Protein AF-A0ABD7LJU9-F1 (afdb_monomer_lite)

Radius of gyration: 41.89 Å; chains: 1; bounding box: 140×39×84 Å

Secondary structure (DSSP, 8-state):
--HHHHHHHHHHHHHHHHHHHHHHHHHHHHHHHHHHHHHHHHHHHHH-----HHHHHTTGGGTS-SSHHHHHHTT--HHHHHHHHHHHHHHHHHHHHHHHHHHHHHHHHHIIIIIHHHHHHHHHHHHHHHHHHHT-PPP-PPP-PPP-PPP-PPPPPPPPPPP--

Sequence (165 aa):
MAWRQHRWFRRWVIVVAFWAVPVAIVAVREIREEMAYNKADLQLALTTWQLTDAQQAAGAAAKCHGDADEARAAGCPAEVLAANAPRQQAARDEYVVRRNTLASYLWHAFVGYWVVPALFLFGCGVVIALIRRALRRPPIKPPIEPPIEPPVKPPMEPPVPPVAR

Organism: NCBI:txid87883

pLDDT: mean 80.01, std 10.52, range [43.09, 90.81]

Foldseek 3Di:
DPPVVVVVVVVLVVVLCVVQVVVLVVLVVVVVVVLVVLVVVLQVQQQDFDDDPVCVVVVLVVQRGGHLVSSVVSPRDPVSSVVSVVSNVVSVVVSVVVVVVSVVVSVCCCCVVRVVVSVVVVVVVVVVVVVCVVPDDDPDDPPPDPDDDPDDDPDDDDDDDDDDD

Structure (mmCIF, N/CA/C/O backbone):
data_AF-A0ABD7LJU9-F1
#
_entry.id   AF-A0ABD7LJU9-F1
#
loop_
_atom_site.group_PDB
_atom_site.id
_atom_site.type_symbol
_atom_site.label_atom_id
_atom_site.label_alt_id
_atom_site.label_comp_id
_atom_site.label_asym_id
_atom_site.label_entity_id
_atom_site.label_seq_id
_atom_site.pdbx_PDB_ins_code
_atom_site.Cartn_x
_atom_site.Cartn_y
_atom_site.Cartn_z
_atom_site.occupancy
_atom_site.B_iso_or_equiv
_atom_site.auth_seq_id
_atom_site.auth_comp_id
_atom_site.auth_asym_id
_atom_site.auth_atom_id
_atom_site.pdbx_PDB_model_num
ATOM 1 N N . MET A 1 1 ? 29.554 -14.542 -26.732 1.00 48.09 1 MET A N 1
ATOM 2 C CA . MET A 1 1 ? 29.328 -13.093 -26.470 1.00 48.09 1 MET A CA 1
ATOM 3 C C . MET A 1 1 ? 28.207 -12.801 -25.446 1.00 48.09 1 MET A C 1
ATOM 5 O O . MET A 1 1 ? 27.726 -11.677 -25.403 1.00 48.09 1 MET A O 1
ATOM 9 N N . ALA A 1 2 ? 27.824 -13.731 -24.558 1.00 47.38 2 ALA A N 1
ATOM 10 C CA . ALA A 1 2 ? 26.729 -13.500 -23.596 1.00 47.38 2 ALA A CA 1
ATOM 11 C C . ALA A 1 2 ? 27.146 -12.726 -22.321 1.00 47.38 2 ALA A C 1
ATOM 13 O O . ALA A 1 2 ? 26.324 -12.101 -21.661 1.00 47.38 2 ALA A O 1
ATOM 14 N N . TRP A 1 3 ? 28.441 -12.699 -21.985 1.00 43.09 3 TRP A N 1
ATOM 15 C CA . TRP A 1 3 ? 28.897 -12.222 -20.671 1.00 43.09 3 TRP A CA 1
ATOM 16 C C . TRP A 1 3 ? 28.965 -10.689 -20.516 1.00 43.09 3 TRP A C 1
ATOM 18 O O . TRP A 1 3 ? 28.802 -10.156 -19.419 1.00 43.09 3 TRP A O 1
ATOM 28 N N . ARG A 1 4 ? 29.160 -9.944 -21.617 1.00 53.44 4 ARG A N 1
ATOM 29 C CA . ARG A 1 4 ? 29.192 -8.465 -21.590 1.00 53.44 4 ARG A CA 1
ATOM 30 C C . ARG A 1 4 ? 27.808 -7.839 -21.384 1.00 53.44 4 ARG A C 1
ATOM 32 O O . ARG A 1 4 ? 27.733 -6.781 -20.765 1.00 53.44 4 ARG A O 1
ATOM 39 N N . GLN A 1 5 ? 26.734 -8.488 -21.849 1.00 56.84 5 GLN A N 1
ATOM 40 C CA . GLN A 1 5 ? 25.366 -7.986 -21.665 1.00 56.84 5 GLN A CA 1
ATOM 41 C C . GLN A 1 5 ? 24.952 -7.988 -20.188 1.00 56.84 5 GLN A C 1
ATOM 43 O O . GLN A 1 5 ? 24.378 -7.007 -19.719 1.00 56.84 5 GLN A O 1
ATOM 48 N N . HIS A 1 6 ? 25.347 -9.014 -19.426 1.00 62.75 6 HIS A N 1
ATOM 49 C CA . HIS A 1 6 ? 24.990 -9.124 -18.010 1.00 62.75 6 HIS A CA 1
ATOM 50 C C . HIS A 1 6 ? 25.620 -8.018 -17.144 1.00 62.75 6 HIS A C 1
ATOM 52 O O . HIS A 1 6 ? 24.993 -7.530 -16.212 1.00 62.75 6 HIS A O 1
ATOM 58 N N . ARG A 1 7 ? 26.841 -7.555 -17.459 1.00 79.00 7 ARG A N 1
ATOM 59 C CA . ARG A 1 7 ? 27.493 -6.466 -16.701 1.00 79.00 7 ARG A CA 1
ATOM 60 C C . ARG A 1 7 ? 26.861 -5.099 -16.955 1.00 79.00 7 ARG A C 1
ATOM 62 O O . ARG A 1 7 ? 26.736 -4.315 -16.018 1.00 79.00 7 ARG A O 1
ATOM 69 N N . TRP A 1 8 ? 26.490 -4.810 -18.202 1.00 80.62 8 TRP A N 1
ATOM 70 C CA . TRP A 1 8 ? 25.829 -3.551 -18.550 1.00 80.62 8 TRP A CA 1
ATOM 71 C C . TRP A 1 8 ? 24.418 -3.489 -17.960 1.00 80.62 8 TRP A C 1
ATOM 73 O O . TRP A 1 8 ? 24.105 -2.516 -17.283 1.00 80.62 8 TRP A O 1
ATOM 83 N N . PHE A 1 9 ? 23.631 -4.561 -18.105 1.00 80.19 9 PHE A N 1
ATOM 84 C CA . PHE A 1 9 ? 22.307 -4.655 -17.489 1.00 80.19 9 PHE A CA 1
ATOM 85 C C . PHE A 1 9 ? 22.388 -4.540 -15.966 1.00 80.19 9 PHE A C 1
ATOM 87 O O . PHE A 1 9 ? 21.675 -3.742 -15.371 1.00 80.19 9 PHE A O 1
ATOM 94 N N . ARG A 1 10 ? 23.325 -5.250 -15.324 1.00 83.62 10 ARG A N 1
ATOM 95 C CA . ARG A 1 10 ? 23.500 -5.173 -13.868 1.00 83.62 10 ARG A CA 1
ATOM 96 C C . ARG A 1 10 ? 23.896 -3.772 -13.399 1.00 83.62 10 ARG A C 1
ATOM 98 O O . ARG A 1 10 ? 23.389 -3.320 -12.382 1.00 83.62 10 ARG A O 1
ATOM 105 N N . ARG A 1 11 ? 24.766 -3.063 -14.131 1.00 85.62 11 ARG A N 1
ATOM 106 C CA . ARG A 1 11 ? 25.089 -1.654 -13.830 1.00 85.62 11 ARG A CA 1
ATOM 107 C C . ARG A 1 11 ? 23.881 -0.744 -14.013 1.00 85.62 11 ARG A C 1
ATOM 109 O O . ARG A 1 11 ? 23.663 0.112 -13.169 1.00 85.62 11 ARG A O 1
ATOM 116 N N . TRP A 1 12 ? 23.101 -0.951 -15.069 1.00 85.31 12 TRP A N 1
ATOM 117 C CA . TRP A 1 12 ? 21.865 -0.209 -15.300 1.00 85.31 12 TRP A CA 1
ATOM 118 C C . TRP A 1 12 ? 20.866 -0.423 -14.152 1.00 85.31 12 TRP A C 1
ATOM 120 O O . TRP A 1 12 ? 20.428 0.557 -13.563 1.00 85.31 12 TRP A O 1
ATOM 130 N N . VAL A 1 13 ? 20.614 -1.670 -13.735 1.00 84.69 13 VAL A N 1
ATOM 131 C CA . VAL A 1 13 ? 19.738 -1.977 -12.587 1.00 84.69 13 VAL A CA 1
ATOM 132 C C . VAL A 1 13 ? 20.248 -1.332 -11.299 1.00 84.69 13 VAL A C 1
ATOM 134 O O . VAL A 1 13 ? 19.451 -0.769 -10.560 1.00 84.69 13 VAL A O 1
ATOM 137 N N . ILE A 1 14 ? 21.557 -1.376 -11.025 1.00 87.62 14 ILE A N 1
ATOM 138 C CA . ILE A 1 14 ? 22.135 -0.759 -9.819 1.00 87.62 14 ILE A CA 1
ATOM 139 C C . ILE A 1 14 ? 21.945 0.761 -9.831 1.00 87.62 14 ILE A C 1
ATOM 141 O O . ILE A 1 14 ? 21.531 1.317 -8.822 1.00 87.62 14 ILE A O 1
ATOM 145 N N . VAL A 1 15 ? 22.226 1.428 -10.955 1.00 85.62 15 VAL A N 1
ATOM 146 C CA . VAL A 1 15 ? 22.056 2.885 -11.086 1.00 85.62 15 VAL A CA 1
ATOM 147 C C . VAL A 1 15 ? 20.591 3.272 -10.912 1.00 85.62 15 VAL A C 1
ATOM 149 O O . VAL A 1 15 ? 20.290 4.208 -10.177 1.00 85.62 15 VAL A O 1
ATOM 152 N N . VAL A 1 16 ? 19.685 2.514 -11.534 1.00 86.44 16 VAL A N 1
ATOM 153 C CA . VAL A 1 16 ? 18.244 2.717 -11.394 1.00 86.44 16 VAL A CA 1
ATOM 154 C C . VAL A 1 16 ? 17.838 2.513 -9.926 1.00 86.44 16 VAL A C 1
ATOM 156 O O . VAL A 1 16 ? 17.314 3.421 -9.298 1.00 86.44 16 VAL A O 1
ATOM 159 N N . ALA A 1 17 ? 18.153 1.377 -9.310 1.00 84.06 17 ALA A N 1
ATOM 160 C CA . ALA A 1 17 ? 17.775 1.112 -7.921 1.00 84.06 17 ALA A CA 1
ATOM 161 C C . ALA A 1 17 ? 18.342 2.151 -6.936 1.00 84.06 17 ALA A C 1
ATOM 163 O O . ALA A 1 17 ? 17.617 2.629 -6.067 1.00 84.06 17 ALA A O 1
ATOM 164 N N . PHE A 1 18 ? 19.609 2.542 -7.091 1.00 86.94 18 PHE A N 1
ATOM 165 C CA . PHE A 1 18 ? 20.256 3.521 -6.216 1.00 86.94 18 PHE A CA 1
ATOM 166 C C . PHE A 1 18 ? 19.569 4.888 -6.256 1.00 86.94 18 PHE A C 1
ATOM 168 O O . PHE A 1 18 ? 19.460 5.551 -5.229 1.00 86.94 18 PHE A O 1
ATOM 175 N N . TRP A 1 19 ? 19.086 5.297 -7.427 1.00 82.56 19 TRP A N 1
ATOM 176 C CA . TRP A 1 19 ? 18.431 6.589 -7.600 1.00 82.56 19 TRP A CA 1
ATOM 177 C C . TRP A 1 19 ? 16.923 6.513 -7.243 1.00 82.56 19 TRP A C 1
ATOM 179 O O . TRP A 1 19 ? 16.362 7.491 -6.755 1.00 82.56 19 TRP A O 1
ATOM 189 N N . ALA A 1 20 ? 16.299 5.326 -7.325 1.00 82.62 20 ALA A N 1
ATOM 190 C CA . ALA A 1 20 ? 14.888 5.093 -6.974 1.00 82.62 20 ALA A CA 1
ATOM 191 C C . ALA A 1 20 ? 14.624 5.037 -5.466 1.00 82.62 20 ALA A C 1
ATOM 193 O O . ALA A 1 20 ? 13.633 5.570 -4.964 1.00 82.62 20 ALA A O 1
ATOM 194 N N . VAL A 1 21 ? 15.491 4.322 -4.746 1.00 82.81 21 VAL A N 1
ATOM 195 C CA . VAL A 1 21 ? 15.257 3.928 -3.352 1.00 82.81 21 VAL A CA 1
ATOM 196 C C . VAL A 1 21 ? 15.096 5.134 -2.414 1.00 82.81 21 VAL A C 1
ATOM 198 O O . VAL A 1 21 ? 14.133 5.131 -1.649 1.00 82.81 21 VAL A O 1
ATOM 201 N N . PRO A 1 22 ? 15.936 6.188 -2.466 1.00 81.75 22 PRO A N 1
ATOM 202 C CA . PRO A 1 22 ? 15.789 7.342 -1.577 1.00 81.75 22 PRO A CA 1
ATOM 203 C C . PRO A 1 22 ? 14.454 8.072 -1.762 1.00 81.75 22 PRO A C 1
ATOM 205 O O . PRO A 1 22 ? 13.791 8.402 -0.782 1.00 81.75 22 PRO A O 1
ATOM 208 N N . VAL A 1 23 ? 14.028 8.268 -3.013 1.00 78.19 23 VAL A N 1
ATOM 209 C CA . VAL A 1 23 ? 12.769 8.952 -3.346 1.00 78.19 23 VAL A CA 1
ATOM 210 C C . VAL A 1 23 ? 11.569 8.133 -2.871 1.00 78.19 23 VAL A C 1
ATOM 212 O O . VAL A 1 23 ? 10.660 8.673 -2.241 1.00 78.19 23 VAL A O 1
ATOM 215 N N . ALA A 1 24 ? 11.594 6.816 -3.096 1.00 80.19 24 ALA A N 1
ATOM 216 C CA . ALA A 1 24 ? 10.552 5.919 -2.608 1.00 80.19 24 ALA A CA 1
ATOM 217 C C . ALA A 1 24 ? 10.465 5.917 -1.072 1.00 80.19 24 ALA A C 1
ATOM 219 O O . ALA A 1 24 ? 9.367 5.917 -0.520 1.00 80.19 24 ALA A O 1
ATOM 220 N N . ILE A 1 25 ? 11.604 5.961 -0.372 1.00 83.81 25 ILE A N 1
ATOM 221 C CA . ILE A 1 25 ? 11.639 6.031 1.096 1.00 83.81 25 ILE A CA 1
ATOM 222 C C . ILE A 1 25 ? 10.967 7.311 1.604 1.00 83.81 25 ILE A C 1
ATOM 224 O O . ILE A 1 25 ? 10.171 7.230 2.537 1.00 83.81 25 ILE A O 1
ATOM 228 N N . VAL A 1 26 ? 11.264 8.469 1.007 1.00 83.06 26 VAL A N 1
ATOM 229 C CA . VAL A 1 26 ? 10.656 9.754 1.400 1.00 83.06 26 VAL A CA 1
ATOM 230 C C . VAL A 1 26 ? 9.144 9.719 1.186 1.00 83.06 26 VAL A C 1
ATOM 232 O O . VAL A 1 26 ? 8.392 9.991 2.116 1.00 83.06 26 VAL A O 1
ATOM 235 N N . ALA A 1 27 ? 8.694 9.282 0.008 1.00 82.00 27 ALA A N 1
ATOM 236 C CA . ALA A 1 27 ? 7.271 9.217 -0.315 1.00 82.00 27 ALA A CA 1
ATOM 237 C C . ALA A 1 27 ? 6.495 8.250 0.603 1.00 82.00 27 ALA A C 1
ATOM 239 O O . ALA A 1 27 ? 5.377 8.536 1.026 1.00 82.00 27 ALA A O 1
ATOM 240 N N . VAL A 1 28 ? 7.096 7.107 0.957 1.00 80.44 28 VAL A N 1
ATOM 241 C CA . VAL A 1 28 ? 6.489 6.148 1.893 1.00 80.44 28 VAL A CA 1
ATOM 242 C C . VAL A 1 28 ? 6.459 6.690 3.322 1.00 80.44 28 VAL A C 1
ATOM 244 O O . VAL A 1 28 ? 5.527 6.369 4.056 1.00 80.44 28 VAL A O 1
ATOM 247 N N . ARG A 1 29 ? 7.459 7.473 3.745 1.00 83.62 29 ARG A N 1
ATOM 248 C CA . ARG A 1 29 ? 7.475 8.080 5.084 1.00 83.62 29 ARG A CA 1
ATOM 249 C C . ARG A 1 29 ? 6.341 9.081 5.259 1.00 83.62 29 ARG A C 1
ATOM 251 O O . ARG A 1 29 ? 5.576 8.912 6.200 1.00 83.62 29 ARG A O 1
ATOM 258 N N . GLU A 1 30 ? 6.178 9.998 4.312 1.00 80.56 30 GLU A N 1
ATOM 259 C CA . GLU A 1 30 ? 5.107 11.004 4.337 1.00 80.56 30 GLU A CA 1
ATOM 260 C C . GLU A 1 30 ? 3.725 10.350 4.488 1.00 80.56 30 GLU A C 1
ATOM 262 O O . GLU A 1 30 ? 2.933 10.666 5.372 1.00 80.56 30 GLU A O 1
ATOM 267 N N . ILE A 1 31 ? 3.468 9.314 3.690 1.00 76.69 31 ILE A N 1
ATOM 268 C CA . ILE A 1 31 ? 2.174 8.627 3.709 1.00 76.69 31 ILE A CA 1
ATOM 269 C C . ILE A 1 31 ? 1.990 7.776 4.962 1.00 76.69 31 ILE A C 1
ATOM 271 O O . ILE A 1 31 ? 0.866 7.582 5.420 1.00 76.69 31 ILE A O 1
ATOM 275 N N . ARG A 1 32 ? 3.069 7.258 5.556 1.00 79.50 32 ARG A N 1
ATOM 276 C CA . ARG A 1 32 ? 2.972 6.572 6.851 1.00 79.50 32 ARG A CA 1
ATOM 277 C C . ARG A 1 32 ? 2.563 7.525 7.964 1.00 79.50 32 ARG A C 1
ATOM 279 O O . ARG A 1 32 ? 1.837 7.086 8.854 1.00 79.50 32 ARG A O 1
ATOM 286 N N . GLU A 1 33 ? 3.002 8.776 7.912 1.00 78.62 33 GLU A N 1
ATOM 287 C CA . GLU A 1 33 ? 2.604 9.800 8.877 1.00 78.62 33 GLU A CA 1
ATOM 288 C C . GLU A 1 33 ? 1.112 10.128 8.729 1.00 78.62 33 GLU A C 1
ATOM 290 O O . GLU A 1 33 ? 0.372 10.017 9.706 1.00 78.62 33 GLU A O 1
ATOM 295 N N . GLU A 1 34 ? 0.615 10.359 7.510 1.00 76.44 34 GLU A N 1
ATOM 296 C CA . GLU A 1 34 ? -0.829 10.540 7.268 1.00 76.44 34 GLU A CA 1
ATOM 297 C C . GLU A 1 34 ? -1.662 9.312 7.681 1.00 76.44 34 GLU A C 1
ATOM 299 O O . GLU A 1 34 ? -2.738 9.418 8.278 1.00 76.44 34 GLU A O 1
ATOM 304 N N . MET A 1 35 ? -1.158 8.107 7.405 1.00 77.88 35 MET A N 1
ATOM 305 C CA . MET A 1 35 ? -1.832 6.861 7.770 1.00 77.88 35 MET A CA 1
ATOM 306 C C . MET A 1 35 ? -1.843 6.599 9.278 1.00 77.88 35 MET A C 1
ATOM 308 O O . MET A 1 35 ? -2.716 5.859 9.742 1.00 77.88 35 MET A O 1
ATOM 312 N N . ALA A 1 36 ? -0.923 7.186 10.050 1.00 78.31 36 ALA A N 1
ATOM 313 C CA . ALA A 1 36 ? -0.931 7.092 11.507 1.00 78.31 36 ALA A CA 1
ATOM 314 C C . ALA A 1 36 ? -2.149 7.815 12.099 1.00 78.31 36 ALA A C 1
ATOM 316 O O . ALA A 1 36 ? -2.831 7.249 12.956 1.00 78.31 36 ALA A O 1
ATOM 317 N N . TYR A 1 37 ? -2.488 8.995 11.574 1.00 68.38 37 TYR A N 1
ATOM 318 C CA . TYR A 1 37 ? -3.697 9.726 11.964 1.00 68.38 37 TYR A CA 1
ATOM 319 C C . TYR A 1 37 ? -4.970 8.963 11.596 1.00 68.38 37 TYR A C 1
ATOM 321 O O . TYR A 1 37 ? -5.827 8.745 12.449 1.00 68.38 37 TYR A O 1
ATOM 329 N N . ASN A 1 38 ? -5.053 8.450 10.364 1.00 80.38 38 ASN A N 1
ATOM 330 C CA . ASN A 1 38 ? -6.193 7.627 9.939 1.00 80.38 38 ASN A CA 1
ATOM 331 C C . ASN A 1 38 ? -6.337 6.346 10.782 1.00 80.38 38 ASN A C 1
ATOM 333 O O . ASN A 1 38 ? -7.442 5.847 10.977 1.00 80.38 38 ASN A O 1
ATOM 337 N N . LYS A 1 39 ? -5.229 5.791 11.292 1.00 84.44 39 LYS A N 1
ATOM 338 C CA . LYS A 1 39 ? -5.260 4.620 12.176 1.00 84.44 39 LYS A CA 1
ATOM 339 C C . LYS A 1 39 ? -5.787 4.970 13.568 1.00 84.44 39 LYS A C 1
ATOM 341 O O . LYS A 1 39 ? -6.509 4.160 14.142 1.00 84.44 39 LYS A O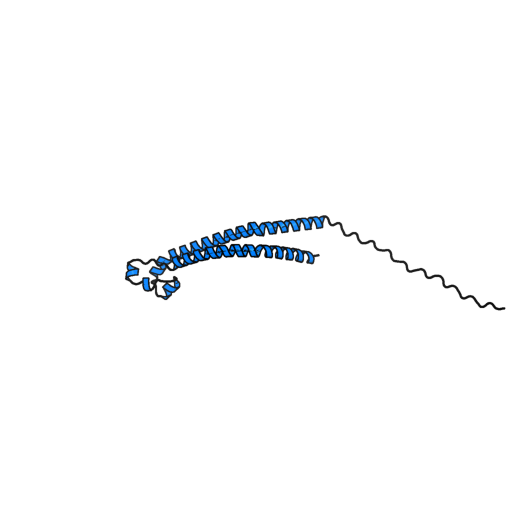 1
ATOM 346 N N . ALA A 1 40 ? -5.434 6.138 14.103 1.00 86.12 40 ALA A N 1
ATOM 347 C CA . ALA A 1 40 ? -5.978 6.618 15.371 1.00 86.12 40 ALA A CA 1
ATOM 348 C C . ALA A 1 40 ? -7.495 6.847 15.275 1.00 86.12 40 ALA A C 1
ATOM 350 O O . ALA A 1 40 ? -8.232 6.426 16.164 1.00 86.12 40 ALA A O 1
ATOM 351 N N . ASP A 1 41 ? -7.962 7.416 14.162 1.00 84.25 41 ASP A N 1
ATOM 352 C CA . ASP A 1 41 ? -9.392 7.614 13.900 1.00 84.25 41 ASP A CA 1
ATOM 353 C C . ASP A 1 41 ? -10.144 6.279 13.747 1.00 84.25 41 ASP A C 1
ATOM 355 O O . ASP A 1 41 ? -11.176 6.062 14.380 1.00 84.25 41 ASP A O 1
ATOM 359 N N . LEU A 1 42 ? -9.567 5.313 13.019 1.00 85.88 42 LEU A N 1
ATOM 360 C CA . LEU A 1 42 ? -10.101 3.948 12.946 1.00 85.88 42 LEU A CA 1
ATOM 361 C C . LEU A 1 42 ? -10.204 3.301 14.336 1.00 85.88 42 LEU A C 1
ATOM 363 O O . LEU A 1 42 ? -11.201 2.659 14.648 1.00 85.88 42 LEU A O 1
ATOM 367 N N . GLN A 1 43 ? -9.181 3.458 15.175 1.00 86.69 43 GLN A N 1
ATOM 368 C CA . GLN A 1 43 ? -9.173 2.919 16.537 1.00 86.69 43 GLN A CA 1
ATOM 369 C C . GLN A 1 43 ? -10.260 3.557 17.405 1.00 86.69 43 GLN A C 1
ATOM 371 O O . GLN A 1 43 ? -10.970 2.850 18.119 1.00 86.69 43 GLN A O 1
ATOM 376 N N . LEU A 1 44 ? -10.474 4.867 17.285 1.00 86.56 44 LEU A N 1
ATOM 377 C CA . LEU A 1 44 ? -11.586 5.548 17.945 1.00 86.56 44 LEU A CA 1
ATOM 378 C C . LEU A 1 44 ? -12.941 5.017 17.444 1.00 86.56 44 LEU A C 1
ATOM 380 O O . LEU A 1 44 ? -13.832 4.715 18.236 1.00 86.56 44 LEU A O 1
ATOM 384 N N . ALA A 1 45 ? -13.099 4.833 16.133 1.00 85.44 45 ALA A N 1
ATOM 385 C CA . ALA A 1 45 ? -14.324 4.292 15.549 1.00 85.44 45 ALA A CA 1
ATOM 386 C C . ALA A 1 45 ? -14.615 2.843 15.988 1.00 85.44 45 ALA A C 1
ATOM 388 O O . ALA A 1 45 ? -15.780 2.485 16.156 1.00 85.44 45 ALA A O 1
ATOM 389 N N . LEU A 1 46 ? -13.578 2.024 16.196 1.00 85.38 46 LEU A N 1
ATOM 390 C CA . LEU A 1 46 ? -13.705 0.634 16.651 1.00 85.38 46 LEU A CA 1
ATOM 391 C C . LEU A 1 46 ? -13.980 0.512 18.153 1.00 85.38 46 LEU A C 1
ATOM 393 O O . LEU A 1 46 ? -14.721 -0.381 18.557 1.00 85.38 46 LEU A O 1
ATOM 397 N N . THR A 1 47 ? -13.425 1.416 18.960 1.00 85.81 47 THR A N 1
ATOM 398 C CA . THR A 1 47 ? -13.588 1.425 20.425 1.00 85.81 47 THR A CA 1
ATOM 399 C C . THR A 1 47 ? -14.806 2.218 20.902 1.00 85.81 47 THR A C 1
ATOM 401 O O . THR A 1 47 ? -15.166 2.148 22.077 1.00 85.81 47 THR A O 1
ATOM 404 N N . THR A 1 48 ? -15.476 2.957 20.011 1.00 86.81 48 THR A N 1
ATOM 405 C CA . THR A 1 48 ? -16.735 3.648 20.317 1.00 86.81 48 THR A CA 1
ATOM 406 C C . THR A 1 48 ? -17.925 2.702 20.189 1.00 86.81 48 THR A C 1
ATOM 408 O O . THR A 1 48 ? -18.295 2.270 19.097 1.00 86.81 48 THR A O 1
ATOM 411 N N . TRP A 1 49 ? -18.557 2.412 21.325 1.00 85.31 49 TRP A N 1
ATOM 412 C CA . TRP A 1 49 ? -19.724 1.537 21.418 1.00 85.31 49 TRP A CA 1
ATOM 413 C C . TRP A 1 49 ? -21.009 2.358 21.465 1.00 85.31 49 TRP A C 1
ATOM 415 O O . TRP A 1 49 ? -21.158 3.225 22.327 1.00 85.31 49 TRP A O 1
ATOM 425 N N . GLN A 1 50 ? -21.955 2.075 20.565 1.00 85.25 50 GLN A N 1
ATOM 426 C CA . GLN A 1 50 ? -23.315 2.581 20.711 1.00 85.25 50 GLN A CA 1
ATOM 427 C C . GLN A 1 50 ? -24.155 1.573 21.487 1.00 85.25 50 GLN A C 1
ATOM 429 O O . GLN A 1 50 ? -24.301 0.414 21.089 1.00 85.25 50 GLN A O 1
ATOM 434 N N . LEU A 1 51 ? -24.683 2.041 22.612 1.00 86.19 51 LEU A N 1
ATOM 435 C CA . LEU A 1 51 ? -25.570 1.301 23.493 1.00 86.19 51 LEU A CA 1
ATOM 436 C C . LEU A 1 51 ? -26.920 2.011 23.497 1.00 86.19 51 LEU A C 1
ATOM 438 O O . LEU A 1 51 ? -26.988 3.237 23.518 1.00 86.19 51 LEU A O 1
ATOM 442 N N . THR A 1 52 ? -27.996 1.238 23.469 1.00 88.06 52 THR A N 1
ATOM 443 C CA . THR A 1 52 ? -29.337 1.770 23.741 1.00 88.06 52 THR A CA 1
ATOM 444 C C . THR A 1 52 ? -29.482 2.089 25.228 1.00 88.06 52 THR A C 1
ATOM 446 O O . THR A 1 52 ? -28.810 1.473 26.059 1.00 88.06 52 THR A O 1
ATOM 449 N N . ASP A 1 53 ? -30.412 2.976 25.588 1.00 87.56 53 ASP A N 1
ATOM 450 C CA . ASP A 1 53 ? -30.670 3.327 26.993 1.00 87.56 53 ASP A CA 1
ATOM 451 C C . ASP A 1 53 ? -30.950 2.088 27.863 1.00 87.56 53 ASP A C 1
ATOM 453 O O . ASP A 1 53 ? -30.477 1.990 28.994 1.00 87.56 53 ASP A O 1
ATOM 457 N N . ALA A 1 54 ? -31.647 1.089 27.309 1.00 83.62 54 ALA A N 1
ATOM 458 C CA . ALA A 1 54 ? -31.915 -0.181 27.982 1.00 83.62 54 ALA A CA 1
ATOM 459 C C . ALA A 1 54 ? -30.636 -1.005 28.234 1.00 83.62 54 ALA A C 1
ATOM 461 O O . ALA A 1 54 ? -30.457 -1.559 29.317 1.00 83.62 54 ALA A O 1
ATOM 462 N N . GLN A 1 55 ? -29.720 -1.065 27.263 1.00 85.50 55 GLN A N 1
ATOM 463 C CA . GLN A 1 55 ? -28.430 -1.755 27.408 1.00 85.50 55 GLN A CA 1
ATOM 464 C C . GLN A 1 55 ? -27.505 -1.015 28.379 1.00 85.50 55 GLN A C 1
ATOM 466 O O . GLN A 1 55 ? -26.767 -1.639 29.144 1.00 85.50 55 GLN A O 1
ATOM 471 N N . GLN A 1 56 ? -27.573 0.315 28.384 1.00 85.00 56 GLN A N 1
ATOM 472 C CA . GLN A 1 56 ? -26.821 1.150 29.307 1.00 85.00 56 GLN A CA 1
ATOM 473 C C . GLN A 1 56 ? -27.322 0.976 30.747 1.00 85.00 56 GLN A C 1
ATOM 475 O O . GLN A 1 56 ? -26.511 0.757 31.647 1.00 85.00 56 GLN A O 1
ATOM 480 N N . ALA A 1 57 ? -28.642 0.945 30.955 1.00 83.69 57 ALA A N 1
ATOM 481 C CA . ALA A 1 57 ? -29.261 0.633 32.244 1.00 83.69 57 ALA A CA 1
ATOM 482 C C . ALA A 1 57 ? -28.975 -0.807 32.717 1.00 83.69 57 ALA A C 1
ATOM 484 O O . ALA A 1 57 ? -28.823 -1.042 33.913 1.00 83.69 57 ALA A O 1
ATOM 485 N N . ALA A 1 58 ? -28.830 -1.761 31.790 1.00 82.38 58 ALA A N 1
ATOM 486 C CA . ALA A 1 58 ? -28.425 -3.139 32.080 1.00 82.38 58 ALA A CA 1
ATOM 487 C C . ALA A 1 58 ? -26.918 -3.300 32.385 1.00 82.38 58 ALA A C 1
ATOM 489 O O . ALA A 1 58 ? -26.446 -4.415 32.615 1.00 82.38 58 ALA A O 1
ATOM 490 N N . GLY A 1 59 ? -26.143 -2.209 32.375 1.00 82.62 59 GLY A N 1
ATOM 491 C CA . GLY A 1 59 ? -24.713 -2.225 32.685 1.00 82.62 59 GLY A CA 1
ATOM 492 C C . GLY A 1 59 ? -23.827 -2.762 31.558 1.00 82.62 59 GLY A C 1
ATOM 493 O O . GLY A 1 59 ? -22.670 -3.105 31.808 1.00 82.62 59 GLY A O 1
ATOM 494 N N . ALA A 1 60 ? -24.319 -2.820 30.314 1.00 83.00 60 ALA A N 1
ATOM 495 C CA . ALA A 1 60 ? -23.531 -3.284 29.168 1.00 83.00 60 ALA A CA 1
ATOM 496 C C . ALA A 1 60 ? -22.264 -2.440 28.950 1.00 83.00 60 ALA A C 1
ATOM 498 O O . ALA A 1 60 ? -21.241 -2.975 28.532 1.00 83.00 60 ALA A O 1
ATOM 499 N N . ALA A 1 61 ? -22.287 -1.156 29.326 1.00 82.25 61 ALA A N 1
ATOM 500 C CA . ALA A 1 61 ? -21.133 -0.258 29.255 1.00 82.25 61 ALA A CA 1
ATOM 501 C C . ALA A 1 61 ? -19.912 -0.748 30.058 1.00 82.25 61 ALA A C 1
ATOM 503 O O . ALA A 1 61 ? -18.782 -0.446 29.692 1.00 82.25 61 ALA A O 1
ATOM 504 N N . ALA A 1 62 ? -20.111 -1.543 31.118 1.00 84.44 62 ALA A N 1
ATOM 505 C CA . ALA A 1 62 ? -19.003 -2.108 31.892 1.00 84.44 62 ALA A CA 1
ATOM 506 C C . ALA A 1 62 ? -18.285 -3.260 31.162 1.00 84.44 62 ALA A C 1
ATOM 508 O O . ALA A 1 62 ? -17.135 -3.560 31.470 1.00 84.44 62 ALA A O 1
ATOM 509 N N . LYS A 1 63 ? -18.951 -3.912 30.198 1.00 85.25 63 LYS A N 1
ATOM 510 C CA . LYS A 1 63 ? -18.458 -5.118 29.504 1.00 85.25 63 LYS A CA 1
ATOM 511 C C . LYS A 1 63 ? -18.151 -4.883 28.025 1.00 85.25 63 LYS A C 1
ATOM 513 O O . LYS A 1 63 ? -17.298 -5.554 27.464 1.00 85.25 63 LYS A O 1
ATOM 518 N N . CYS A 1 64 ? -18.839 -3.942 27.388 1.00 85.31 64 CYS A N 1
ATOM 519 C CA . CYS A 1 64 ? -18.672 -3.608 25.979 1.00 85.31 64 CYS A CA 1
ATOM 520 C C . CYS A 1 64 ? -17.712 -2.420 25.848 1.00 85.31 64 CYS A C 1
ATOM 522 O O . CYS A 1 64 ? -18.141 -1.271 25.761 1.00 85.31 64 CYS A O 1
ATOM 524 N N . HIS A 1 65 ? -16.412 -2.708 25.910 1.00 83.81 65 HIS A N 1
ATOM 525 C CA . HIS A 1 65 ? -15.328 -1.738 25.756 1.00 83.81 65 HIS A CA 1
ATOM 526 C C . HIS A 1 65 ? -14.154 -2.359 24.993 1.00 83.81 65 HIS A C 1
ATOM 528 O O . HIS A 1 65 ? -14.088 -3.576 24.828 1.00 83.81 65 HIS A O 1
ATOM 534 N N . GLY A 1 66 ? -13.237 -1.508 24.528 1.00 84.19 66 GLY A N 1
ATOM 535 C CA . GLY A 1 66 ? -12.073 -1.949 23.762 1.00 84.19 66 GLY A CA 1
ATOM 536 C C . GLY A 1 66 ? -12.447 -2.472 22.376 1.00 84.19 66 GLY A C 1
ATOM 537 O O . GLY A 1 66 ? -13.469 -2.073 21.803 1.00 84.19 66 GLY A O 1
ATOM 538 N N . ASP A 1 67 ? -11.602 -3.346 21.834 1.00 83.75 67 ASP A N 1
ATOM 539 C CA . ASP A 1 67 ? -11.842 -4.003 20.547 1.00 83.75 67 ASP A CA 1
ATOM 540 C C . ASP A 1 67 ? -12.971 -5.045 20.644 1.00 83.75 67 ASP A C 1
ATOM 542 O O . ASP A 1 67 ? -13.264 -5.589 21.706 1.00 83.75 67 ASP A O 1
ATOM 546 N N . ALA A 1 68 ? -13.600 -5.387 19.515 1.00 84.75 68 ALA A N 1
ATOM 547 C CA . ALA A 1 68 ? -14.726 -6.330 19.489 1.00 84.75 68 ALA A CA 1
ATOM 548 C C . ALA A 1 68 ? -14.415 -7.706 20.113 1.00 84.75 68 ALA A C 1
ATOM 550 O O . ALA A 1 68 ? -15.297 -8.337 20.698 1.00 84.75 68 ALA A O 1
ATOM 551 N N . ASP A 1 69 ? -13.172 -8.176 19.992 1.00 84.94 69 ASP A N 1
ATOM 552 C CA . ASP A 1 69 ? -12.732 -9.441 20.586 1.00 84.94 69 ASP A CA 1
ATOM 553 C C . ASP A 1 69 ? -12.513 -9.318 22.100 1.00 84.94 69 ASP A C 1
ATOM 555 O O . ASP A 1 69 ? -12.844 -10.245 22.841 1.00 84.94 69 ASP A O 1
ATOM 559 N N . GLU A 1 70 ? -12.043 -8.159 22.565 1.00 86.19 70 GLU A N 1
ATOM 560 C CA . GLU A 1 70 ? -11.893 -7.829 23.985 1.00 86.19 70 GLU A CA 1
ATOM 561 C C . GLU A 1 70 ? -13.262 -7.689 24.660 1.00 86.19 70 GLU A C 1
ATOM 563 O O . GLU A 1 70 ? -13.520 -8.339 25.671 1.00 86.19 70 GLU A O 1
ATOM 568 N N . ALA A 1 71 ? -14.194 -6.968 24.032 1.00 87.25 71 ALA A N 1
ATOM 569 C CA . ALA A 1 71 ? -15.582 -6.875 24.477 1.00 87.25 71 ALA A CA 1
ATOM 570 C C . ALA A 1 71 ? -16.254 -8.256 24.539 1.00 87.25 71 ALA A C 1
ATOM 572 O O . ALA A 1 71 ? -16.981 -8.561 25.487 1.00 87.25 71 ALA A O 1
ATOM 573 N N . ARG A 1 72 ? -15.997 -9.132 23.557 1.00 87.00 72 ARG A N 1
ATOM 574 C CA . ARG A 1 72 ? -16.498 -10.515 23.584 1.00 87.00 72 ARG A CA 1
ATOM 575 C C . ARG A 1 72 ? -15.907 -11.300 24.757 1.00 87.00 72 ARG A C 1
ATOM 577 O O . ARG A 1 72 ? -16.653 -11.999 25.439 1.00 87.00 72 ARG A O 1
ATOM 584 N N . ALA A 1 73 ? -14.607 -11.167 25.017 1.00 89.75 73 ALA A N 1
ATOM 585 C CA . ALA A 1 73 ? -13.940 -11.816 26.147 1.00 89.75 73 ALA A CA 1
ATOM 586 C C . ALA A 1 73 ? -14.430 -11.286 27.509 1.00 89.75 73 ALA A C 1
ATOM 588 O O . ALA A 1 73 ? -14.566 -12.062 28.453 1.00 89.75 73 ALA A O 1
ATOM 589 N N . ALA A 1 74 ? -14.772 -9.999 27.596 1.00 88.25 74 ALA A N 1
ATOM 590 C CA . ALA A 1 74 ? -15.369 -9.360 28.771 1.00 88.25 74 ALA A CA 1
ATOM 591 C C . ALA A 1 74 ? -16.856 -9.724 28.989 1.00 88.25 74 ALA A C 1
ATOM 593 O O . ALA A 1 74 ? -17.465 -9.316 29.982 1.00 88.25 74 ALA A O 1
ATOM 594 N N . GLY A 1 75 ? -17.454 -10.508 28.084 1.00 89.06 75 GLY A N 1
ATOM 595 C CA . GLY A 1 75 ? -18.838 -10.968 28.188 1.00 89.06 75 GLY A CA 1
ATOM 596 C C . GLY A 1 75 ? -19.870 -9.946 27.708 1.00 89.06 75 GLY A C 1
ATOM 597 O O . GLY A 1 75 ? -20.980 -9.902 28.244 1.00 89.06 75 GLY A O 1
ATOM 598 N N . CYS A 1 76 ? -19.515 -9.108 26.731 1.00 88.75 76 CYS A N 1
ATOM 599 C CA . CYS A 1 76 ? -20.467 -8.241 26.044 1.00 88.75 76 CYS A CA 1
ATOM 600 C C . CYS A 1 76 ? -21.553 -9.091 25.344 1.00 88.75 76 CYS A C 1
ATOM 602 O O . CYS A 1 76 ? -21.217 -10.080 24.680 1.00 88.75 76 CYS A O 1
ATOM 604 N N . PRO A 1 77 ? -22.846 -8.737 25.473 1.00 89.38 77 PRO A N 1
ATOM 605 C CA . PRO A 1 77 ? -23.930 -9.510 24.877 1.00 89.38 77 PRO A CA 1
ATOM 606 C C . PRO A 1 77 ? -23.833 -9.582 23.349 1.00 89.38 77 PRO A C 1
ATOM 608 O O . PRO A 1 77 ? -23.472 -8.605 22.683 1.00 89.38 77 PRO A O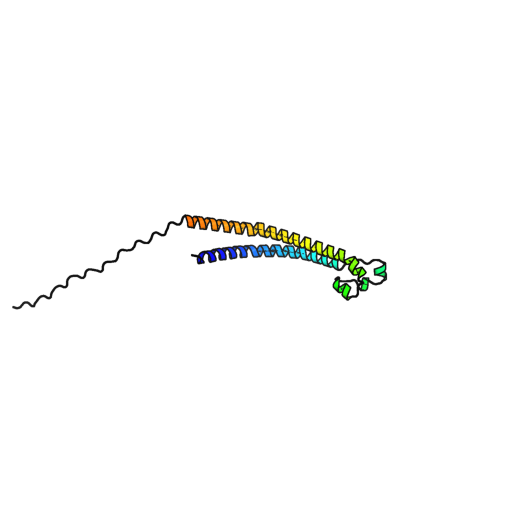 1
ATOM 611 N N . ALA A 1 78 ? -24.186 -10.735 22.780 1.00 87.62 78 ALA A N 1
ATOM 612 C CA . ALA A 1 78 ? -24.054 -10.986 21.345 1.00 87.62 78 ALA A CA 1
ATOM 613 C C . ALA A 1 78 ? -24.917 -10.035 20.501 1.00 87.62 78 ALA A C 1
ATOM 615 O O . ALA A 1 78 ? -24.510 -9.648 19.407 1.00 87.62 78 ALA A O 1
ATOM 616 N N . GLU A 1 79 ? -26.067 -9.606 21.019 1.00 87.12 79 GLU A N 1
ATOM 617 C CA . GLU A 1 79 ? -26.939 -8.627 20.376 1.00 87.12 79 GLU A CA 1
ATOM 618 C C . GLU A 1 79 ? -26.291 -7.239 20.262 1.00 87.12 79 GLU A C 1
ATOM 620 O O . GLU A 1 79 ? -26.436 -6.581 19.233 1.00 87.12 79 GLU A O 1
ATOM 625 N N . VAL A 1 80 ? -25.511 -6.813 21.264 1.00 86.88 80 VAL A N 1
ATOM 626 C CA . VAL A 1 80 ? -24.779 -5.533 21.241 1.00 86.88 80 VAL A CA 1
ATOM 627 C C . VAL A 1 80 ? -23.619 -5.601 20.249 1.00 86.88 80 VAL A C 1
ATOM 629 O O . VAL A 1 80 ? -23.390 -4.656 19.488 1.00 86.88 80 VAL A O 1
ATOM 632 N N . LEU A 1 81 ? -22.912 -6.737 20.225 1.00 87.81 81 LEU A N 1
ATOM 633 C CA . LEU A 1 81 ? -21.847 -7.007 19.258 1.00 87.81 81 LEU A CA 1
ATOM 634 C C . LEU A 1 81 ? -22.393 -6.995 17.825 1.00 87.81 81 LEU A C 1
ATOM 636 O O . LEU A 1 81 ? -21.821 -6.336 16.960 1.00 87.81 81 LEU A O 1
ATOM 640 N N . ALA A 1 82 ? -23.513 -7.677 17.574 1.00 89.38 82 ALA A N 1
ATOM 641 C CA . ALA A 1 82 ? -24.138 -7.736 16.256 1.00 89.38 82 ALA A CA 1
ATOM 642 C C . ALA A 1 82 ? -24.662 -6.366 15.795 1.00 89.38 82 ALA A C 1
ATOM 644 O O . ALA A 1 82 ? -24.506 -6.022 14.626 1.00 89.38 82 ALA A O 1
ATOM 645 N N . ALA A 1 83 ? -25.224 -5.563 16.705 1.00 88.62 83 ALA A N 1
ATOM 646 C CA . ALA A 1 83 ? -25.712 -4.221 16.393 1.00 88.62 83 ALA A CA 1
ATOM 647 C C . ALA A 1 83 ? -24.583 -3.244 16.008 1.00 88.62 83 ALA A C 1
ATOM 649 O O . ALA A 1 83 ? -24.764 -2.416 15.117 1.00 88.62 83 ALA A O 1
ATOM 650 N N . ASN A 1 84 ? -23.406 -3.354 16.638 1.00 88.25 84 ASN A N 1
ATOM 651 C CA . ASN A 1 84 ? -22.254 -2.488 16.351 1.00 88.25 84 ASN A CA 1
ATOM 652 C C . ASN A 1 84 ? -21.343 -3.019 15.224 1.00 88.25 84 ASN A C 1
ATOM 654 O O . ASN A 1 84 ? -20.616 -2.238 14.605 1.00 88.25 84 ASN A O 1
ATOM 658 N N . ALA A 1 85 ? -21.406 -4.317 14.907 1.00 87.94 85 ALA A N 1
ATOM 659 C CA . ALA A 1 85 ? -20.625 -4.953 13.845 1.00 87.94 85 ALA A CA 1
ATOM 660 C C . ALA A 1 85 ? -20.676 -4.240 12.475 1.00 87.94 85 ALA A C 1
ATOM 662 O O . ALA A 1 85 ? -19.601 -4.014 11.917 1.00 87.94 85 ALA A O 1
ATOM 663 N N . PRO A 1 86 ? -21.841 -3.843 11.915 1.00 89.50 86 PRO A N 1
ATOM 664 C CA . PRO A 1 86 ? -21.881 -3.205 10.595 1.00 89.50 86 PRO A CA 1
ATOM 665 C C . PRO A 1 86 ? -21.155 -1.854 10.572 1.00 89.50 86 PRO A C 1
ATOM 667 O O . PRO A 1 86 ? -20.437 -1.562 9.620 1.00 89.50 86 PRO A O 1
ATOM 670 N N . ARG A 1 87 ? -21.265 -1.051 11.639 1.00 86.69 87 ARG A N 1
ATOM 671 C CA . ARG A 1 87 ? -20.542 0.226 11.762 1.00 86.69 87 ARG A CA 1
ATOM 672 C C . ARG A 1 87 ? -19.032 0.001 11.849 1.00 86.69 87 ARG A C 1
ATOM 674 O O . ARG A 1 87 ? -18.267 0.694 11.184 1.00 86.69 87 ARG A O 1
ATOM 681 N N . GLN A 1 88 ? -18.602 -0.971 12.651 1.00 87.00 88 GLN A N 1
ATOM 682 C CA . GLN A 1 88 ? -17.183 -1.310 12.782 1.00 87.00 88 GLN A CA 1
ATOM 683 C C . GLN A 1 88 ? -16.601 -1.860 11.473 1.00 87.00 88 GLN A C 1
ATOM 685 O O . GLN A 1 88 ? -15.453 -1.563 11.144 1.00 87.00 88 GLN A O 1
ATOM 690 N N . GLN A 1 89 ? -17.380 -2.630 10.707 1.00 87.56 89 GLN A N 1
ATOM 691 C CA . GLN A 1 89 ? -16.990 -3.081 9.369 1.00 87.56 89 GLN A CA 1
ATOM 692 C C . GLN A 1 89 ? -16.888 -1.912 8.389 1.00 87.56 89 GLN A C 1
ATOM 694 O O . GLN A 1 89 ? -15.849 -1.770 7.756 1.00 87.56 89 GLN A O 1
ATOM 699 N N . ALA A 1 90 ? -17.876 -1.013 8.355 1.00 87.81 90 ALA A N 1
ATOM 700 C CA . ALA A 1 90 ? -17.829 0.178 7.507 1.00 87.81 90 ALA A CA 1
ATOM 701 C C . ALA A 1 90 ? -16.583 1.04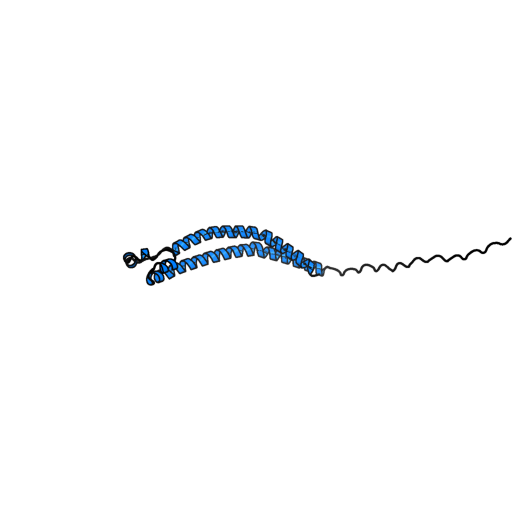0 7.782 1.00 87.81 90 ALA A C 1
ATOM 703 O O . ALA A 1 90 ? -15.896 1.447 6.848 1.00 87.81 90 ALA A O 1
ATOM 704 N N . ALA A 1 91 ? -16.216 1.236 9.055 1.00 88.12 91 ALA A N 1
ATOM 705 C CA . ALA A 1 91 ? -14.993 1.954 9.421 1.00 88.12 91 ALA A CA 1
ATOM 706 C C . ALA A 1 91 ? -13.717 1.256 8.903 1.00 88.12 91 ALA A C 1
ATOM 708 O O . ALA A 1 91 ? -12.794 1.910 8.410 1.00 88.12 91 ALA A O 1
ATOM 709 N N . ARG A 1 92 ? -13.657 -0.083 8.974 1.00 88.12 92 ARG A N 1
ATOM 710 C CA . ARG A 1 92 ? -12.542 -0.869 8.414 1.00 88.12 92 ARG A CA 1
ATOM 711 C C . ARG A 1 92 ? -12.487 -0.751 6.893 1.00 88.12 92 ARG A C 1
ATOM 713 O O . ARG A 1 92 ? -11.397 -0.570 6.350 1.00 88.12 92 ARG A O 1
ATOM 720 N N . ASP A 1 93 ? -13.631 -0.823 6.226 1.00 89.38 93 ASP A N 1
ATOM 721 C CA . ASP A 1 93 ? -13.729 -0.738 4.771 1.00 89.38 93 ASP A CA 1
ATOM 722 C C . ASP A 1 93 ? -13.300 0.645 4.269 1.00 89.38 93 ASP A C 1
ATOM 724 O O . ASP A 1 93 ? -12.469 0.740 3.363 1.00 89.38 93 ASP A O 1
ATOM 728 N N . GLU A 1 94 ? -13.754 1.723 4.912 1.00 87.25 94 GLU A N 1
ATOM 729 C CA . GLU A 1 94 ? -13.316 3.089 4.605 1.00 87.25 94 GLU A CA 1
ATOM 730 C C . GLU A 1 94 ? -11.803 3.263 4.779 1.00 87.25 94 GLU A C 1
ATOM 732 O O . GLU A 1 94 ? -11.133 3.837 3.913 1.00 87.25 94 GLU A O 1
ATOM 737 N N . TYR A 1 95 ? -11.234 2.724 5.862 1.00 86.62 95 TYR A N 1
ATOM 738 C CA . TYR A 1 95 ? -9.789 2.748 6.085 1.00 86.62 95 TYR A CA 1
ATOM 739 C C . TYR A 1 95 ? -9.027 1.992 4.987 1.00 86.62 95 TYR A C 1
ATOM 741 O O . TYR A 1 95 ? -8.003 2.473 4.488 1.00 86.62 95 TYR A O 1
ATOM 749 N N . VAL A 1 96 ? -9.527 0.825 4.568 1.00 87.75 96 VAL A N 1
ATOM 750 C CA . VAL A 1 96 ? -8.940 0.041 3.471 1.00 87.75 96 VAL A CA 1
ATOM 751 C C . VAL A 1 96 ? -9.006 0.811 2.155 1.00 87.75 96 VAL A C 1
ATOM 753 O O . VAL A 1 96 ? -8.003 0.856 1.440 1.00 87.75 96 VAL A O 1
ATOM 756 N N . VAL A 1 97 ? -10.132 1.457 1.850 1.00 89.12 97 VAL A N 1
ATOM 757 C CA . VAL A 1 97 ? -10.289 2.282 0.644 1.00 89.12 97 VAL A CA 1
ATOM 758 C C . VAL A 1 97 ? -9.292 3.440 0.652 1.00 89.12 97 VAL A C 1
ATOM 760 O O . VAL A 1 97 ? -8.541 3.588 -0.311 1.00 89.12 97 VAL A O 1
ATOM 763 N N . ARG A 1 98 ? -9.195 4.208 1.747 1.00 85.88 98 ARG A N 1
ATOM 764 C CA . ARG A 1 98 ? -8.228 5.319 1.868 1.00 85.88 98 ARG A CA 1
ATOM 765 C C . ARG A 1 98 ? -6.788 4.845 1.685 1.00 85.88 98 ARG A C 1
ATOM 767 O O . ARG A 1 98 ? -6.037 5.441 0.911 1.00 85.88 98 ARG A O 1
ATOM 774 N N . ARG A 1 99 ? -6.421 3.733 2.328 1.00 86.94 99 ARG A N 1
ATOM 775 C CA . ARG A 1 99 ? -5.095 3.116 2.184 1.00 86.94 99 ARG A CA 1
ATOM 776 C C . ARG A 1 99 ? -4.806 2.710 0.741 1.00 86.94 99 ARG A C 1
ATOM 778 O O . ARG A 1 99 ? -3.707 2.952 0.249 1.00 86.94 99 ARG A O 1
ATOM 785 N N . ASN A 1 100 ? -5.769 2.080 0.072 1.00 87.12 100 ASN A N 1
ATOM 786 C CA . ASN A 1 100 ? -5.605 1.606 -1.299 1.00 87.12 100 ASN A CA 1
ATOM 787 C C . ASN A 1 100 ? -5.489 2.774 -2.286 1.00 87.12 100 ASN A C 1
ATOM 789 O O . ASN A 1 100 ? -4.673 2.711 -3.202 1.00 87.12 100 ASN A O 1
ATOM 793 N N . THR A 1 101 ? -6.239 3.856 -2.073 1.00 87.38 101 THR A N 1
ATOM 794 C CA . THR A 1 101 ? -6.132 5.083 -2.874 1.00 87.38 101 THR A CA 1
ATOM 795 C C . THR A 1 101 ? -4.748 5.717 -2.735 1.00 87.38 101 THR A C 1
ATOM 797 O O . THR A 1 101 ? -4.098 5.978 -3.746 1.00 87.38 101 THR A O 1
ATOM 800 N N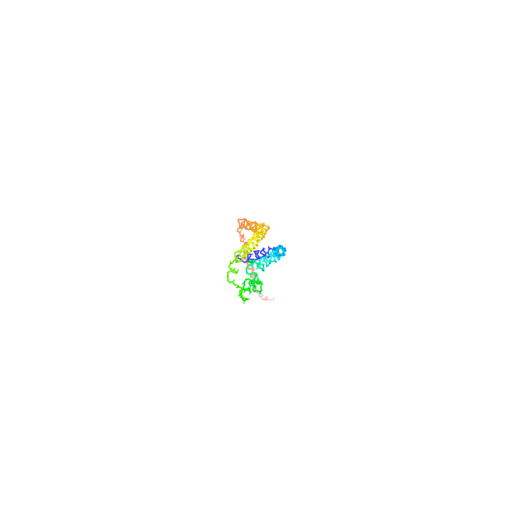 . LEU A 1 102 ? -4.245 5.881 -1.506 1.00 85.19 102 LEU A N 1
ATOM 801 C CA . LEU A 1 102 ? -2.887 6.389 -1.257 1.00 85.19 102 LEU A CA 1
ATOM 802 C C . LEU A 1 102 ? -1.814 5.492 -1.891 1.00 85.19 102 LEU A C 1
ATOM 804 O O . LEU A 1 102 ? -0.895 5.983 -2.546 1.00 85.19 102 LEU A O 1
ATOM 808 N N . ALA A 1 103 ? -1.955 4.170 -1.758 1.00 84.94 103 ALA A N 1
ATOM 809 C CA . ALA A 1 103 ? -1.059 3.210 -2.399 1.00 84.94 103 ALA A CA 1
ATOM 810 C C . ALA A 1 103 ? -1.108 3.305 -3.934 1.00 84.94 103 ALA A C 1
ATOM 812 O O . ALA A 1 103 ? -0.068 3.218 -4.584 1.00 84.94 103 ALA A O 1
ATOM 813 N N . SER A 1 104 ? -2.290 3.528 -4.515 1.00 86.56 104 SER A N 1
ATOM 814 C CA . SER A 1 104 ? -2.460 3.726 -5.957 1.00 86.56 104 SER A CA 1
ATOM 815 C C . SER A 1 104 ? -1.779 5.007 -6.444 1.00 86.56 104 SER A C 1
ATOM 817 O O . SER A 1 104 ? -1.079 4.979 -7.458 1.00 86.56 104 SER A O 1
ATOM 819 N N . TYR A 1 105 ? -1.911 6.115 -5.708 1.00 86.12 105 TYR A N 1
ATOM 820 C CA . TYR A 1 105 ? -1.231 7.371 -6.035 1.00 86.12 105 TYR A CA 1
ATOM 821 C C . TYR A 1 105 ? 0.286 7.245 -5.946 1.00 86.12 105 TYR A C 1
ATOM 823 O O . TYR A 1 105 ? 0.986 7.650 -6.875 1.00 86.12 105 TYR A O 1
ATOM 831 N N . LEU A 1 106 ? 0.798 6.598 -4.897 1.00 84.56 106 LEU A N 1
ATOM 832 C CA . LEU A 1 106 ? 2.217 6.250 -4.801 1.00 84.56 106 LEU A CA 1
ATOM 833 C C . LEU A 1 106 ? 2.678 5.403 -5.975 1.00 84.56 106 LEU A C 1
ATOM 835 O O . LEU A 1 106 ? 3.737 5.655 -6.543 1.00 84.56 106 LEU A O 1
ATOM 839 N N . TRP A 1 107 ? 1.885 4.402 -6.341 1.00 84.12 107 TRP A N 1
ATOM 840 C CA . TRP A 1 107 ? 2.192 3.531 -7.460 1.00 84.12 107 TRP A CA 1
ATOM 841 C C . TRP A 1 107 ? 2.246 4.306 -8.774 1.00 84.12 107 TRP A C 1
ATOM 843 O O . TRP A 1 107 ? 3.176 4.116 -9.550 1.00 84.12 107 TRP A O 1
ATOM 853 N N . HIS A 1 108 ? 1.305 5.220 -9.012 1.00 84.00 108 HIS A N 1
ATOM 854 C CA . HIS A 1 108 ? 1.296 6.058 -10.211 1.00 84.00 108 HIS A CA 1
ATOM 855 C C . HIS A 1 108 ? 2.492 7.007 -10.247 1.00 84.00 108 HIS A C 1
ATOM 857 O O . HIS A 1 108 ? 3.158 7.100 -11.278 1.00 84.00 108 HIS A O 1
ATOM 863 N N . ALA A 1 109 ? 2.806 7.659 -9.126 1.00 84.38 109 ALA A N 1
ATOM 864 C CA . ALA A 1 109 ? 3.982 8.512 -9.009 1.00 84.38 109 ALA A CA 1
ATOM 865 C C . ALA A 1 109 ? 5.266 7.711 -9.260 1.00 84.38 109 ALA A C 1
ATOM 867 O O . ALA A 1 109 ? 6.102 8.118 -10.063 1.00 84.38 109 ALA A O 1
ATOM 868 N N . PHE A 1 110 ? 5.388 6.530 -8.652 1.00 84.06 110 PHE A N 1
ATOM 869 C CA . PHE A 1 110 ? 6.514 5.630 -8.863 1.00 84.06 110 PHE A CA 1
ATOM 870 C C . PHE A 1 110 ? 6.605 5.188 -10.326 1.00 84.06 110 PHE A C 1
ATOM 872 O O . PHE A 1 110 ? 7.624 5.394 -10.968 1.00 84.06 110 PHE A O 1
ATOM 879 N N . VAL A 1 111 ? 5.550 4.631 -10.914 1.00 84.75 111 VAL A N 1
ATOM 880 C CA . VAL A 1 111 ? 5.599 4.131 -12.294 1.00 84.75 111 VAL A CA 1
ATOM 881 C C . VAL A 1 111 ? 5.865 5.259 -13.292 1.00 84.75 111 VAL A C 1
ATOM 883 O O . VAL A 1 111 ? 6.747 5.121 -14.141 1.00 84.75 111 VAL A O 1
ATOM 886 N N . GLY A 1 112 ? 5.145 6.375 -13.177 1.00 82.69 112 GLY A N 1
ATOM 887 C CA . GLY A 1 112 ? 5.235 7.496 -14.110 1.00 82.69 112 GLY A CA 1
ATOM 888 C C . GLY A 1 112 ? 6.571 8.230 -14.043 1.00 82.69 112 GLY A C 1
ATOM 889 O O . GLY A 1 112 ? 7.172 8.502 -15.080 1.00 82.69 112 GLY A O 1
ATOM 890 N N . TYR A 1 113 ? 7.068 8.514 -12.838 1.00 81.69 113 TYR A N 1
ATOM 891 C CA . TYR A 1 113 ? 8.332 9.229 -12.662 1.00 81.69 113 TYR A CA 1
ATOM 892 C C . TYR A 1 113 ? 9.552 8.319 -12.818 1.00 81.69 113 TYR A C 1
ATOM 894 O O . TYR A 1 113 ? 10.608 8.761 -13.261 1.00 81.69 113 TYR A O 1
ATOM 902 N N . TRP A 1 114 ? 9.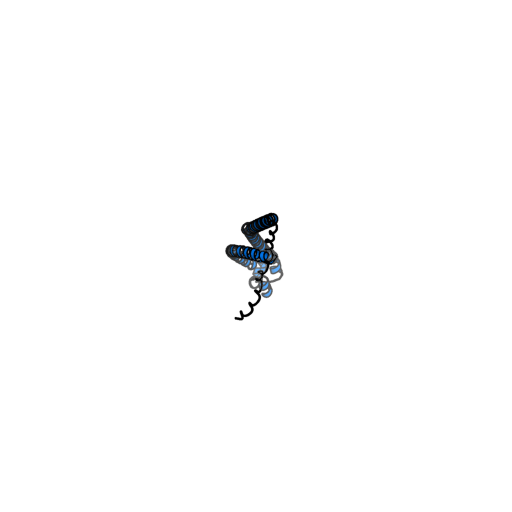424 7.044 -12.450 1.00 83.69 114 TRP A N 1
ATOM 903 C CA . TRP A 1 114 ? 10.563 6.145 -12.324 1.00 83.69 114 TRP A CA 1
ATOM 904 C C . TRP A 1 114 ? 10.637 5.098 -13.431 1.00 83.69 114 TRP A C 1
ATOM 906 O O . TRP A 1 114 ? 11.599 5.036 -14.203 1.00 83.69 114 TRP A O 1
ATOM 916 N N . VAL A 1 115 ? 9.622 4.236 -13.488 1.00 84.75 115 VAL A N 1
ATOM 917 C CA . VAL A 1 115 ? 9.641 3.027 -14.319 1.00 84.75 115 VAL A CA 1
ATOM 918 C C . VAL A 1 115 ? 9.609 3.399 -15.795 1.00 84.75 115 VAL A C 1
ATOM 920 O O . VAL A 1 115 ? 10.387 2.853 -16.576 1.00 84.75 115 VAL A O 1
ATOM 923 N N . VAL A 1 116 ? 8.762 4.357 -16.173 1.00 88.19 116 VAL A N 1
ATOM 924 C CA . VAL A 1 116 ? 8.633 4.807 -17.562 1.00 88.19 116 VAL A CA 1
ATOM 925 C C . VAL A 1 116 ? 9.953 5.403 -18.083 1.00 88.19 116 VAL A C 1
ATOM 927 O O . VAL A 1 116 ? 10.450 4.896 -19.094 1.00 88.19 116 VAL A O 1
ATOM 930 N N . PRO A 1 117 ? 10.604 6.374 -17.407 1.00 85.44 117 PRO A N 1
ATOM 931 C CA . PRO A 1 117 ? 11.910 6.873 -17.847 1.00 85.44 117 PRO A CA 1
ATOM 932 C C . PRO A 1 117 ? 13.008 5.807 -17.859 1.00 85.44 117 PRO A C 1
ATOM 934 O O . PRO A 1 117 ? 13.812 5.763 -18.792 1.00 85.44 117 PRO A O 1
ATOM 937 N N . ALA A 1 118 ? 13.036 4.911 -16.870 1.00 87.12 118 ALA A N 1
ATOM 938 C CA . ALA A 1 118 ? 14.014 3.827 -16.835 1.00 87.12 118 ALA A CA 1
ATOM 939 C C . ALA A 1 118 ? 13.868 2.896 -18.051 1.00 87.12 118 ALA A C 1
ATOM 941 O O . ALA A 1 118 ? 14.860 2.601 -18.725 1.00 87.12 118 ALA A O 1
ATOM 942 N N . LEU A 1 119 ? 12.640 2.474 -18.370 1.00 89.06 119 LEU A N 1
ATOM 943 C CA . LEU A 1 119 ? 12.345 1.647 -19.542 1.00 89.06 119 LEU A CA 1
ATOM 944 C C . LEU A 1 119 ? 12.653 2.375 -20.850 1.00 89.06 119 LEU A C 1
ATOM 946 O O . LEU A 1 119 ? 13.185 1.760 -21.773 1.00 89.06 119 LEU A O 1
ATOM 950 N N . PHE A 1 120 ? 12.386 3.678 -20.918 1.00 89.50 120 PHE A N 1
ATOM 951 C CA . PHE A 1 120 ? 12.733 4.494 -22.076 1.00 89.50 120 PHE A CA 1
ATOM 952 C C . PHE A 1 120 ? 14.251 4.519 -22.320 1.00 89.50 120 PHE A C 1
ATOM 954 O O . PHE A 1 120 ? 14.709 4.197 -23.417 1.00 89.50 120 PHE A O 1
ATOM 961 N N . LEU A 1 121 ? 15.052 4.802 -21.285 1.00 87.44 121 LEU A N 1
ATOM 962 C CA . LEU A 1 121 ? 16.519 4.777 -21.372 1.00 87.44 121 LEU A CA 1
ATOM 963 C C . LEU A 1 121 ? 17.050 3.392 -21.752 1.00 87.44 121 LEU A C 1
ATOM 965 O O . LEU A 1 121 ? 17.985 3.272 -22.551 1.00 87.44 121 LEU A O 1
ATOM 969 N N . PHE A 1 122 ? 16.443 2.341 -21.203 1.00 88.00 122 PHE A N 1
ATOM 970 C CA . PHE A 1 122 ? 16.776 0.968 -21.555 1.00 88.00 122 PHE A CA 1
ATOM 971 C C . PHE A 1 122 ? 16.489 0.679 -23.034 1.00 88.00 122 PHE A C 1
ATOM 973 O O . PHE A 1 122 ? 17.365 0.173 -23.739 1.00 88.00 122 PHE A O 1
ATOM 980 N N . GLY A 1 123 ? 15.307 1.066 -23.522 1.00 89.19 123 GLY A N 1
ATOM 981 C CA . GLY A 1 123 ? 14.901 0.937 -24.920 1.00 89.19 123 GLY A CA 1
ATOM 982 C C . GLY A 1 123 ? 15.862 1.649 -25.870 1.00 89.19 123 GLY A C 1
ATOM 983 O O . GLY A 1 123 ? 16.359 1.033 -26.813 1.00 89.19 123 GLY A O 1
ATOM 984 N N . CYS A 1 124 ? 16.230 2.897 -25.570 1.00 90.81 124 CYS A N 1
ATOM 985 C CA . CYS A 1 124 ? 17.241 3.636 -26.332 1.00 90.81 124 CYS A CA 1
ATOM 986 C C . CYS A 1 124 ? 18.587 2.894 -26.379 1.00 90.81 124 CYS A C 1
ATOM 988 O O . CYS A 1 124 ? 19.197 2.768 -27.443 1.00 90.81 124 CYS A O 1
ATOM 990 N N . GLY A 1 125 ? 19.040 2.344 -25.248 1.00 86.38 125 GLY A N 1
ATOM 991 C CA . GLY A 1 125 ? 20.260 1.536 -25.184 1.00 86.38 125 GLY A CA 1
ATOM 992 C C . GLY A 1 125 ? 20.203 0.288 -26.072 1.00 86.38 125 GLY A C 1
ATOM 993 O O . GLY A 1 125 ? 21.174 -0.018 -26.773 1.00 86.38 125 GLY A O 1
ATOM 994 N N . VAL A 1 126 ? 19.060 -0.406 -26.092 1.00 88.31 126 VAL A N 1
ATOM 995 C CA . VAL A 1 126 ? 18.826 -1.573 -26.958 1.00 88.31 126 VAL A CA 1
ATOM 996 C C . VAL A 1 126 ? 18.851 -1.174 -28.433 1.00 88.31 126 VAL A C 1
ATOM 998 O O . VAL A 1 126 ? 19.557 -1.813 -29.214 1.00 88.31 126 VAL A O 1
ATOM 1001 N N . VAL A 1 127 ? 18.161 -0.096 -28.814 1.00 90.44 127 VAL A N 1
ATOM 1002 C CA . VAL A 1 127 ? 18.146 0.414 -30.196 1.00 90.44 127 VAL A CA 1
ATOM 1003 C C . VAL A 1 127 ? 19.565 0.731 -30.673 1.00 90.44 127 VAL A C 1
ATOM 1005 O O . VAL A 1 127 ? 19.988 0.241 -31.722 1.00 90.44 127 VAL A O 1
ATOM 1008 N N . ILE A 1 128 ? 20.357 1.453 -29.873 1.00 87.69 128 ILE A N 1
ATOM 1009 C CA . ILE A 1 128 ? 21.760 1.763 -30.199 1.00 87.69 128 ILE A CA 1
ATOM 1010 C C . ILE A 1 128 ? 22.590 0.480 -30.348 1.00 87.69 128 ILE A C 1
ATOM 1012 O O . ILE A 1 128 ? 23.425 0.375 -31.251 1.00 87.69 128 ILE A O 1
ATOM 1016 N N . ALA A 1 129 ? 22.382 -0.511 -29.478 1.00 84.00 129 ALA A N 1
ATOM 1017 C CA . ALA A 1 129 ? 23.095 -1.783 -29.548 1.00 84.00 129 ALA A CA 1
ATOM 1018 C C . ALA A 1 129 ? 22.758 -2.570 -30.825 1.00 84.00 129 ALA A C 1
ATOM 1020 O O . ALA A 1 129 ? 23.664 -3.144 -31.437 1.00 84.00 129 ALA A O 1
ATOM 1021 N N . LEU A 1 130 ? 21.490 -2.569 -31.245 1.00 85.31 130 LEU A N 1
ATOM 1022 C CA . LEU A 1 130 ? 21.039 -3.200 -32.486 1.00 85.31 130 LEU A CA 1
ATOM 1023 C C . LEU A 1 130 ? 21.611 -2.491 -33.715 1.00 85.31 130 LEU A C 1
ATOM 1025 O O . LEU A 1 130 ? 22.179 -3.161 -34.575 1.00 85.31 130 LEU A O 1
ATOM 1029 N N . ILE A 1 131 ? 21.573 -1.156 -33.755 1.00 88.75 131 ILE A N 1
ATOM 1030 C CA . ILE A 1 131 ? 22.170 -0.364 -34.844 1.00 88.75 131 ILE A CA 1
ATOM 1031 C C . ILE A 1 131 ? 23.672 -0.645 -34.944 1.00 88.75 131 ILE A C 1
ATOM 1033 O O . ILE A 1 131 ? 24.177 -0.973 -36.015 1.00 88.75 131 ILE A O 1
ATOM 1037 N N . ARG A 1 132 ? 24.402 -0.610 -33.820 1.00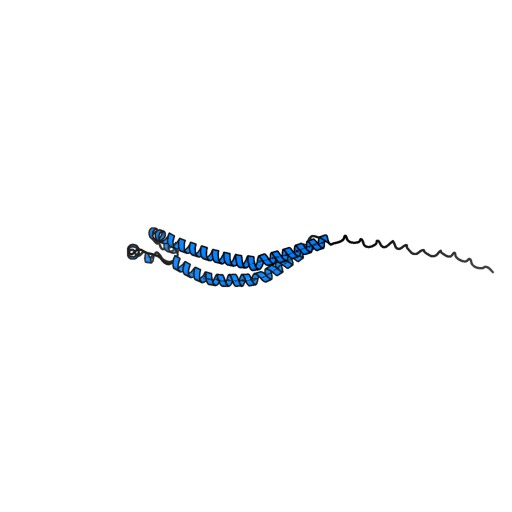 84.25 132 ARG A N 1
ATOM 1038 C CA . ARG A 1 132 ? 25.834 -0.955 -33.801 1.00 84.25 132 ARG A CA 1
ATOM 1039 C C . ARG A 1 132 ? 26.096 -2.379 -34.272 1.00 84.25 132 ARG A C 1
ATOM 1041 O O . ARG A 1 132 ? 27.145 -2.630 -34.854 1.00 84.25 132 ARG A O 1
ATOM 1048 N N . ARG A 1 133 ? 25.197 -3.320 -33.987 1.00 81.94 133 ARG A N 1
ATOM 1049 C CA . ARG A 1 133 ? 25.323 -4.703 -34.450 1.00 81.94 133 ARG A CA 1
ATOM 1050 C C . ARG A 1 133 ? 25.079 -4.815 -35.953 1.00 81.94 133 ARG A C 1
ATOM 1052 O O . ARG A 1 133 ? 25.845 -5.512 -36.603 1.00 81.94 133 ARG A O 1
ATOM 1059 N N . ALA A 1 134 ? 24.076 -4.120 -36.485 1.00 84.44 134 ALA A N 1
ATOM 1060 C CA . ALA A 1 134 ? 23.777 -4.084 -37.915 1.00 84.44 134 ALA A CA 1
ATOM 1061 C C . ALA A 1 134 ? 24.896 -3.407 -38.727 1.00 84.44 134 ALA A C 1
ATOM 1063 O O . ALA A 1 134 ? 25.236 -3.866 -39.810 1.00 84.44 134 ALA A O 1
ATOM 1064 N N . LEU A 1 135 ? 25.516 -2.358 -38.175 1.00 83.56 135 LEU A N 1
ATOM 1065 C CA . LEU A 1 135 ? 26.608 -1.612 -38.814 1.00 83.56 135 LEU A CA 1
ATOM 1066 C C . LEU A 1 135 ? 28.002 -2.237 -38.625 1.00 83.56 135 LEU A C 1
ATOM 1068 O O . LEU A 1 135 ? 28.973 -1.760 -39.216 1.00 83.56 135 LEU A O 1
ATOM 1072 N N . ARG A 1 136 ? 28.154 -3.286 -37.805 1.00 75.00 136 ARG A N 1
ATOM 1073 C CA . ARG A 1 136 ? 29.442 -3.983 -37.665 1.00 75.00 136 ARG A CA 1
ATOM 1074 C C . ARG A 1 136 ? 29.752 -4.750 -38.951 1.00 75.00 136 ARG A C 1
ATOM 1076 O O . ARG A 1 136 ? 29.190 -5.813 -39.190 1.00 75.00 136 ARG A O 1
ATOM 1083 N N . ARG A 1 137 ? 30.701 -4.233 -39.740 1.00 62.66 137 ARG A N 1
ATOM 1084 C CA . ARG A 1 137 ? 31.371 -4.992 -40.809 1.00 62.66 137 ARG A CA 1
ATOM 1085 C C . ARG A 1 137 ? 32.059 -6.239 -40.219 1.00 62.66 137 ARG A C 1
ATOM 1087 O O . ARG A 1 137 ? 32.528 -6.169 -39.076 1.00 62.66 137 ARG A O 1
ATOM 1094 N N . PRO A 1 138 ? 32.120 -7.367 -40.955 1.00 63.59 138 PRO A N 1
ATOM 1095 C CA . PRO A 1 138 ? 32.846 -8.549 -40.502 1.00 63.59 138 PRO A CA 1
ATOM 1096 C C . PRO A 1 138 ? 34.306 -8.177 -40.204 1.00 63.59 138 PRO A C 1
ATOM 1098 O O . PRO A 1 138 ? 34.861 -7.318 -40.895 1.00 63.59 138 PRO A O 1
ATOM 1101 N N . PRO A 1 139 ? 34.926 -8.773 -39.169 1.00 61.91 139 PRO A N 1
ATOM 1102 C CA . PRO A 1 139 ? 36.325 -8.510 -38.869 1.00 61.91 139 PRO A CA 1
ATOM 1103 C C . PRO A 1 139 ? 37.155 -8.853 -40.108 1.00 61.91 139 PRO A C 1
ATOM 1105 O O . PRO A 1 139 ? 37.107 -9.984 -40.593 1.00 61.91 139 PRO A O 1
ATOM 1108 N N . ILE A 1 140 ? 37.886 -7.865 -40.630 1.00 60.28 140 ILE A N 1
ATOM 1109 C CA . ILE A 1 140 ? 38.936 -8.100 -41.620 1.00 60.28 140 ILE A CA 1
ATOM 1110 C C . ILE A 1 140 ? 39.886 -9.095 -40.955 1.00 60.28 140 ILE A C 1
ATOM 1112 O O . ILE A 1 140 ? 40.446 -8.792 -39.899 1.00 60.28 140 ILE A O 1
ATOM 1116 N N . LYS A 1 141 ? 39.986 -10.311 -41.510 1.00 56.22 141 LYS A N 1
ATOM 1117 C CA . LYS A 1 141 ? 40.997 -11.277 -41.072 1.00 56.22 141 LYS A CA 1
ATOM 1118 C C . LYS A 1 141 ? 42.343 -10.547 -41.124 1.00 56.22 141 LYS A C 1
ATOM 1120 O O . LYS A 1 141 ? 42.625 -9.955 -42.170 1.00 56.22 141 LYS A O 1
ATOM 1125 N N . PRO A 1 142 ? 43.134 -10.530 -40.036 1.00 64.81 142 PRO A N 1
ATOM 1126 C CA . PRO A 1 142 ? 44.474 -9.975 -40.114 1.00 64.81 142 PRO A CA 1
ATOM 1127 C C . PRO A 1 142 ? 45.205 -10.668 -41.274 1.00 64.81 142 PRO A C 1
ATOM 1129 O O . PRO A 1 142 ? 45.002 -11.877 -41.457 1.00 64.81 142 PRO A O 1
ATOM 1132 N N . PRO A 1 143 ? 45.967 -9.925 -42.097 1.00 60.19 143 PRO A N 1
ATOM 1133 C CA . PRO A 1 143 ? 46.765 -10.520 -43.156 1.00 60.19 143 PRO A CA 1
ATOM 1134 C C . PRO A 1 143 ? 47.583 -11.663 -42.563 1.00 60.19 143 PRO A C 1
ATOM 1136 O O . PRO A 1 143 ? 48.223 -11.495 -41.528 1.00 60.19 143 PRO A O 1
ATOM 1139 N N . ILE A 1 144 ? 47.498 -12.837 -43.183 1.00 64.06 144 ILE A N 1
ATOM 1140 C CA . ILE A 1 144 ? 48.406 -13.939 -42.885 1.00 64.06 144 ILE A CA 1
ATOM 1141 C C . ILE A 1 144 ? 49.793 -13.411 -43.252 1.00 64.06 144 ILE A C 1
ATOM 1143 O O . ILE A 1 144 ? 50.061 -13.193 -44.433 1.00 64.06 144 ILE A O 1
ATOM 1147 N N . GLU A 1 145 ? 50.628 -13.122 -42.253 1.00 64.94 145 GLU A N 1
ATOM 1148 C CA . GLU A 1 145 ? 52.044 -12.847 -42.491 1.00 64.94 145 GLU A CA 1
ATOM 1149 C C . GLU A 1 145 ? 52.623 -14.062 -43.235 1.00 64.94 145 GLU A C 1
ATOM 1151 O O . GLU A 1 145 ? 52.432 -15.196 -42.777 1.00 64.94 145 GLU A O 1
ATOM 1156 N N . PRO A 1 146 ? 53.241 -13.874 -44.416 1.00 66.50 146 PRO A N 1
ATOM 1157 C CA . PRO A 1 146 ? 53.836 -14.986 -45.137 1.00 66.50 146 PRO A CA 1
ATOM 1158 C C . PRO A 1 146 ? 54.933 -15.626 -44.271 1.00 66.50 146 PRO A C 1
ATOM 1160 O O . PRO A 1 146 ? 55.595 -14.917 -43.507 1.00 66.50 146 PRO A O 1
ATOM 1163 N N . PRO A 1 147 ? 55.133 -16.954 -44.361 1.00 62.56 147 PRO A N 1
ATOM 1164 C CA . PRO A 1 147 ? 56.147 -17.640 -43.574 1.00 62.56 147 PRO A CA 1
ATOM 1165 C C . PRO A 1 147 ? 57.516 -17.010 -43.827 1.00 62.56 147 PRO A C 1
ATOM 1167 O O . PRO A 1 147 ? 57.934 -16.872 -44.974 1.00 62.56 147 PRO A O 1
ATOM 1170 N N . ILE A 1 148 ? 58.208 -16.627 -42.754 1.00 66.44 148 ILE A N 1
ATOM 1171 C CA . ILE A 1 148 ? 59.602 -16.191 -42.817 1.00 66.44 148 ILE A CA 1
ATOM 1172 C C . ILE A 1 148 ? 60.418 -17.397 -43.299 1.00 66.44 148 ILE A C 1
ATOM 1174 O O . ILE A 1 148 ? 60.576 -18.372 -42.561 1.00 66.44 148 ILE A O 1
ATOM 1178 N N . GLU A 1 149 ? 60.898 -17.357 -44.543 1.00 63.88 149 GLU A N 1
ATOM 1179 C CA . GLU A 1 149 ? 61.857 -18.340 -45.046 1.00 63.88 149 GLU A CA 1
ATOM 1180 C C . GLU A 1 149 ? 63.130 -18.289 -44.180 1.00 63.88 149 GLU A C 1
ATOM 1182 O O . GLU A 1 149 ? 63.665 -17.203 -43.929 1.00 63.88 149 GLU A O 1
ATOM 1187 N N . PRO A 1 150 ? 63.619 -19.434 -43.669 1.00 65.44 150 PRO A N 1
ATOM 1188 C CA . PRO A 1 150 ? 64.828 -19.463 -42.860 1.00 65.44 150 PRO A CA 1
ATOM 1189 C C . PRO A 1 150 ? 66.052 -19.058 -43.699 1.00 65.44 150 PRO A C 1
ATOM 1191 O O . PRO A 1 150 ? 66.104 -19.343 -44.897 1.00 65.44 150 PRO A O 1
ATOM 1194 N N . PRO A 1 151 ? 67.063 -18.417 -43.084 1.00 63.72 151 PRO A N 1
ATOM 1195 C CA . PRO A 1 151 ? 68.198 -17.868 -43.811 1.00 63.72 151 PRO A CA 1
ATOM 1196 C C . PRO A 1 151 ? 68.992 -18.982 -44.500 1.00 63.72 151 PRO A C 1
ATOM 1198 O O . PRO A 1 151 ? 69.388 -19.969 -43.872 1.00 63.72 151 PRO A O 1
ATOM 1201 N N . VAL A 1 152 ? 69.247 -18.800 -45.798 1.00 65.88 152 VAL A N 1
ATOM 1202 C CA . VAL A 1 152 ? 70.139 -19.650 -46.594 1.00 65.88 152 VAL A CA 1
ATOM 1203 C C . VAL A 1 152 ? 71.520 -19.650 -45.933 1.00 65.88 152 VAL A C 1
ATOM 1205 O O . VAL A 1 152 ? 72.174 -18.611 -45.845 1.00 65.88 152 VAL A O 1
ATOM 1208 N N . LYS A 1 153 ? 71.963 -20.814 -45.438 1.00 63.31 153 LYS A N 1
ATOM 1209 C CA . LYS A 1 153 ? 73.329 -20.987 -44.930 1.00 63.31 153 LYS A CA 1
ATOM 1210 C C . LYS A 1 153 ? 74.321 -20.787 -46.085 1.00 63.31 153 LYS A C 1
ATOM 1212 O O . LYS A 1 153 ? 74.112 -21.390 -47.140 1.00 63.31 153 LYS A O 1
ATOM 1217 N N . PRO A 1 154 ? 75.389 -19.990 -45.910 1.00 65.81 154 PRO A N 1
ATOM 1218 C CA . PRO A 1 154 ? 76.408 -19.851 -46.939 1.00 65.81 154 PRO A CA 1
ATOM 1219 C C . PRO A 1 154 ? 77.108 -21.199 -47.198 1.00 65.81 154 PRO A C 1
ATOM 1221 O O . PRO A 1 154 ? 77.180 -22.033 -46.287 1.00 65.81 154 PRO A O 1
ATOM 1224 N N . PRO A 1 155 ? 77.597 -21.438 -48.429 1.00 63.12 155 PRO A N 1
ATOM 1225 C CA . PRO A 1 155 ? 78.221 -22.704 -48.797 1.00 63.12 155 PRO A CA 1
ATOM 1226 C C . PRO A 1 155 ? 79.459 -22.944 -47.929 1.00 63.12 155 PRO A C 1
ATOM 1228 O O . PRO A 1 155 ? 80.268 -22.035 -47.756 1.00 63.12 155 PRO A O 1
ATOM 1231 N N . MET A 1 156 ? 79.611 -24.154 -47.382 1.00 63.91 156 MET A N 1
ATOM 1232 C CA . MET A 1 156 ? 80.855 -24.534 -46.711 1.00 63.91 156 MET A CA 1
ATOM 1233 C C . MET A 1 156 ? 81.999 -24.503 -47.724 1.00 63.91 156 MET A C 1
ATOM 1235 O O . MET A 1 156 ? 82.000 -25.258 -48.695 1.00 63.91 156 MET A O 1
ATOM 1239 N N . GLU A 1 157 ? 82.957 -23.617 -47.483 1.00 64.75 157 GLU A N 1
ATOM 1240 C CA . GLU A 1 157 ? 84.193 -23.515 -48.247 1.00 64.75 157 GLU A CA 1
ATOM 1241 C C . GLU A 1 157 ? 85.078 -24.742 -47.936 1.00 64.75 157 GLU A C 1
ATOM 1243 O O . GLU A 1 157 ? 85.263 -25.078 -46.760 1.00 64.75 157 GLU A O 1
ATOM 1248 N N . PRO A 1 158 ? 85.572 -25.480 -48.948 1.00 69.06 158 PRO A N 1
ATOM 1249 C CA . PRO A 1 158 ? 86.381 -26.671 -48.715 1.00 69.06 158 PRO A CA 1
ATOM 1250 C C . PRO A 1 158 ? 87.782 -26.303 -48.194 1.00 69.06 158 PRO A C 1
ATOM 1252 O O . PRO A 1 158 ? 88.320 -25.253 -48.550 1.00 69.06 158 PRO A O 1
ATOM 1255 N N . PRO A 1 159 ? 88.407 -27.165 -47.370 1.00 66.06 159 PRO A N 1
ATOM 1256 C CA . PRO A 1 159 ? 89.708 -26.877 -46.783 1.00 66.06 159 PRO A CA 1
ATOM 1257 C C . PRO A 1 159 ? 90.802 -26.840 -47.856 1.00 66.06 159 PRO A C 1
ATOM 1259 O O . PRO A 1 159 ? 90.933 -27.755 -48.671 1.00 66.06 159 PRO A O 1
ATOM 1262 N N . VAL A 1 160 ? 91.610 -25.780 -47.824 1.00 71.25 160 VAL A N 1
ATOM 1263 C CA . VAL A 1 160 ? 92.792 -25.608 -48.676 1.00 71.25 160 VAL A CA 1
ATOM 1264 C C . VAL A 1 160 ? 93.858 -26.640 -48.267 1.00 71.25 160 VAL A C 1
ATOM 1266 O O . VAL A 1 160 ? 94.212 -26.696 -47.086 1.00 71.25 160 VAL A O 1
ATOM 1269 N N . PRO A 1 161 ? 94.384 -27.467 -49.191 1.00 69.12 161 PRO A N 1
ATOM 1270 C CA . PRO A 1 161 ? 95.451 -28.411 -48.869 1.00 69.12 161 PRO A CA 1
ATOM 1271 C C . PRO A 1 161 ? 96.780 -27.678 -48.611 1.00 69.12 161 PRO A C 1
ATOM 1273 O O . PRO A 1 161 ? 97.026 -26.622 -49.200 1.00 69.12 161 PRO A O 1
ATOM 1276 N N . PRO A 1 162 ? 97.666 -28.225 -47.756 1.00 62.91 162 PRO A N 1
ATOM 1277 C CA . PRO A 1 162 ? 98.936 -27.586 -47.445 1.00 62.91 162 PRO A CA 1
ATOM 1278 C C . PRO A 1 162 ? 99.837 -27.533 -48.684 1.00 62.91 162 PRO A C 1
ATOM 1280 O O . PRO A 1 162 ? 100.068 -28.538 -49.357 1.00 62.91 162 PRO A O 1
ATOM 1283 N N . VAL A 1 163 ? 100.354 -26.338 -48.964 1.00 66.38 163 VAL A N 1
ATOM 1284 C CA . VAL A 1 163 ? 101.344 -26.086 -50.014 1.00 66.38 163 VAL A CA 1
ATOM 1285 C C . VAL A 1 163 ? 102.647 -26.791 -49.638 1.00 66.38 163 VAL A C 1
ATOM 1287 O O . VAL A 1 163 ? 103.241 -26.497 -48.604 1.00 66.38 163 VAL A O 1
ATOM 1290 N N . ALA A 1 164 ? 103.090 -27.721 -50.482 1.00 54.72 164 ALA A N 1
ATOM 1291 C CA . ALA A 1 164 ? 104.386 -28.376 -50.364 1.00 54.72 164 ALA A CA 1
ATOM 1292 C C . ALA A 1 164 ? 105.366 -27.804 -51.399 1.00 54.72 164 ALA A C 1
ATOM 1294 O O . ALA A 1 164 ? 105.323 -28.205 -52.563 1.00 54.72 164 ALA A O 1
ATOM 1295 N N . ARG A 1 165 ? 106.232 -26.882 -50.960 1.00 47.50 165 ARG A N 1
ATOM 1296 C CA . ARG A 1 165 ? 107.686 -26.792 -51.224 1.00 47.50 165 ARG A CA 1
ATOM 1297 C C . ARG A 1 165 ? 108.237 -25.451 -50.764 1.00 47.50 165 ARG A C 1
ATOM 1299 O O . ARG A 1 165 ? 107.669 -24.418 -51.172 1.00 47.50 165 ARG A O 1
#